Protein AF-A0A3A1UPG0-F1 (afdb_monomer)

pLDDT: mean 71.98, std 11.8, range [36.22, 85.0]

Secondary structure (DSSP, 8-state):
-EEEEEEEE-SSEEEEEEEEEEEEEETTEEEEEEEEEEEEEEE-SSSEEEEEEEEEEEEETTS-------

Radius of gyration: 16.19 Å; Cα contacts (8 Å, |Δi|>4): 132; chains: 1; bounding box: 33×17×48 Å

Mean predicted aligned error: 9.53 Å

Solvent-accessible surface area (backbone atoms only — not comparable to full-atom values): 4225 Å² total; per-residue (Å²): 119,52,75,50,76,51,73,51,73,78,89,62,34,47,36,37,40,35,41,36,40,42,73,49,79,52,102,90,46,45,37,42,34,43,36,42,39,40,38,40,35,33,62,77,88,86,51,82,47,73,49,78,49,76,48,76,52,75,45,45,73,90,48,79,84,82,83,83,83,130

Nearest PDB structures (foldseek):
  5mn2-assembly2_C  TM=6.757E-01  e=1.773E-01  synthetic construct
  5ohm-assembly2_H  TM=6.267E-01  e=3.599E-01  synthetic construct
  7t5q-assembly1_I  TM=4.533E-01  e=3.735E-02  Homo sapiens
  6z0o-assembly1_F  TM=6.222E-01  e=1.117E+00  synthetic construct
  6yr8-assembly1_B  TM=7.260E-01  e=3.997E+00  Homo sapiens

Foldseek 3Di:
DDKDKDWDDPPFWIKIKIKDWDWDDDPPWIKIKIKIKIKIWGDPPPDIDIDIDIDMDIDIPVPPDDDDDD

Structure (mmCIF, N/CA/C/O backbone):
data_AF-A0A3A1UPG0-F1
#
_entry.id   AF-A0A3A1UPG0-F1
#
loop_
_atom_site.group_PDB
_atom_site.id
_atom_site.type_symbol
_atom_site.label_atom_id
_atom_site.label_alt_id
_atom_site.label_comp_id
_atom_site.label_asym_id
_atom_site.label_entity_id
_atom_site.label_seq_id
_atom_site.pdbx_PDB_ins_code
_atom_site.Cartn_x
_atom_site.Cartn_y
_atom_site.Cartn_z
_atom_site.occupancy
_atom_site.B_iso_or_equiv
_atom_site.auth_seq_id
_atom_site.auth_comp_id
_atom_site.auth_asym_id
_atom_site.auth_atom_id
_atom_site.pdbx_PDB_model_num
ATOM 1 N N . MET A 1 1 ? 0.281 1.598 17.619 1.00 72.12 1 MET A N 1
ATOM 2 C CA . MET A 1 1 ? 0.313 1.936 16.178 1.00 72.12 1 MET A CA 1
ATOM 3 C C . MET A 1 1 ? 1.182 0.904 15.488 1.00 72.12 1 MET A C 1
ATOM 5 O O . MET A 1 1 ? 2.238 0.597 16.023 1.00 72.12 1 MET A O 1
ATOM 9 N N . VAL A 1 2 ? 0.741 0.367 14.353 1.00 78.00 2 VAL A N 1
ATOM 10 C CA . VAL A 1 2 ? 1.521 -0.587 13.545 1.00 78.00 2 VAL A CA 1
ATOM 11 C C . VAL A 1 2 ? 1.773 0.044 12.179 1.00 78.00 2 VAL A C 1
ATOM 13 O O . VAL A 1 2 ? 0.846 0.599 11.591 1.00 78.00 2 VAL A O 1
ATOM 16 N N . LYS A 1 3 ? 3.013 -0.004 11.686 1.00 85.00 3 LYS A N 1
ATOM 17 C CA . LYS A 1 3 ? 3.398 0.458 10.346 1.00 85.00 3 LYS A CA 1
ATOM 18 C C . LYS A 1 3 ? 4.155 -0.665 9.648 1.00 85.00 3 LYS A C 1
ATOM 20 O O . LYS A 1 3 ? 5.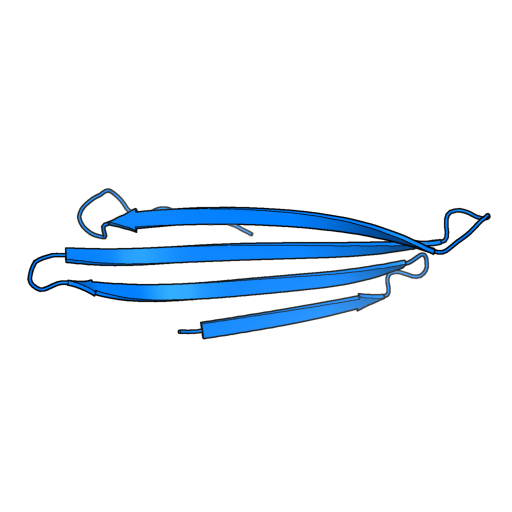093 -1.200 10.228 1.00 85.00 3 LYS A O 1
ATOM 25 N N . ASN A 1 4 ? 3.755 -0.995 8.428 1.00 80.94 4 ASN A N 1
ATOM 26 C CA . ASN A 1 4 ? 4.450 -1.945 7.573 1.00 80.94 4 ASN A CA 1
ATOM 27 C C . ASN A 1 4 ? 4.739 -1.281 6.224 1.00 80.94 4 ASN A C 1
ATOM 29 O O . ASN A 1 4 ? 3.859 -0.622 5.669 1.00 80.94 4 ASN A O 1
ATOM 33 N N . THR A 1 5 ? 5.958 -1.438 5.720 1.00 82.19 5 THR A N 1
ATOM 34 C CA . THR A 1 5 ? 6.384 -0.900 4.429 1.00 82.19 5 THR A CA 1
ATOM 35 C C . THR A 1 5 ? 7.029 -2.019 3.627 1.00 82.19 5 THR A C 1
ATOM 37 O O . THR A 1 5 ? 7.960 -2.664 4.099 1.00 82.19 5 THR A O 1
ATOM 40 N N . VAL A 1 6 ? 6.543 -2.220 2.407 1.00 82.06 6 VAL A N 1
ATOM 41 C CA . VAL A 1 6 ? 7.079 -3.178 1.440 1.00 82.06 6 VAL A CA 1
ATOM 42 C C . VAL A 1 6 ? 7.508 -2.400 0.206 1.00 82.06 6 VAL A C 1
ATOM 44 O O . VAL A 1 6 ? 6.733 -1.594 -0.304 1.00 82.06 6 VAL A O 1
ATOM 47 N N . ALA A 1 7 ? 8.729 -2.628 -0.266 1.00 84.62 7 ALA A N 1
ATOM 48 C CA . ALA A 1 7 ? 9.233 -2.061 -1.509 1.00 84.62 7 ALA A CA 1
ATOM 49 C C . ALA A 1 7 ? 9.725 -3.177 -2.435 1.00 84.62 7 ALA A C 1
ATOM 51 O O . ALA A 1 7 ? 10.259 -4.180 -1.962 1.00 84.62 7 ALA A O 1
ATOM 52 N N . GLY A 1 8 ? 9.535 -3.001 -3.739 1.00 80.75 8 GLY A N 1
ATOM 53 C CA . GLY A 1 8 ? 9.928 -3.964 -4.760 1.00 80.75 8 GLY A CA 1
ATOM 54 C C . GLY A 1 8 ? 10.282 -3.287 -6.079 1.00 80.75 8 GLY A C 1
ATOM 55 O O . GLY A 1 8 ? 9.768 -2.214 -6.394 1.00 80.75 8 GLY A O 1
ATOM 56 N N . TRP A 1 9 ? 11.173 -3.931 -6.828 1.00 80.88 9 TRP A N 1
ATOM 57 C CA . TRP A 1 9 ? 11.572 -3.555 -8.181 1.00 80.88 9 TRP A CA 1
ATOM 58 C C . TRP A 1 9 ? 10.969 -4.557 -9.166 1.00 80.88 9 TRP A C 1
ATOM 60 O O . TRP A 1 9 ? 11.144 -5.761 -8.979 1.00 80.88 9 TRP A O 1
ATOM 70 N N . ASP A 1 10 ? 10.267 -4.081 -10.193 1.00 75.00 10 ASP A N 1
ATOM 71 C CA . ASP A 1 10 ? 9.591 -4.939 -11.181 1.00 75.00 10 ASP A CA 1
ATOM 72 C C . ASP A 1 10 ? 10.300 -5.000 -12.546 1.00 75.00 10 ASP A C 1
ATOM 74 O O . ASP A 1 10 ? 9.785 -5.592 -13.491 1.00 75.00 10 ASP A O 1
ATOM 78 N N . GLY A 1 11 ? 11.497 -4.415 -12.655 1.00 72.94 11 GLY A N 1
ATOM 79 C CA . GLY A 1 11 ? 12.258 -4.337 -13.905 1.00 72.94 11 GLY A CA 1
ATOM 80 C C . GLY A 1 11 ? 12.075 -3.023 -14.667 1.00 72.94 11 GLY A C 1
ATOM 81 O O . GLY A 1 11 ? 12.984 -2.642 -15.402 1.00 72.94 11 GLY A O 1
ATOM 82 N N . ALA A 1 12 ? 10.967 -2.309 -14.457 1.00 76.88 12 ALA A N 1
ATOM 83 C CA . ALA A 1 12 ? 10.677 -1.018 -15.090 1.00 76.88 12 ALA A CA 1
ATOM 84 C C . ALA A 1 12 ? 10.597 0.137 -14.075 1.00 76.88 12 ALA A C 1
ATOM 86 O O . ALA A 1 12 ? 10.782 1.306 -14.434 1.00 76.88 12 ALA A O 1
ATOM 87 N N . GLY A 1 13 ? 10.343 -0.178 -12.804 1.00 77.75 13 GLY A N 1
ATOM 88 C CA . GLY A 1 13 ? 10.206 0.809 -11.747 1.00 77.75 13 GLY A CA 1
ATOM 89 C C . GLY A 1 13 ? 10.316 0.250 -10.329 1.00 77.75 13 GLY A C 1
ATOM 90 O O . GLY A 1 13 ? 10.261 -0.954 -10.074 1.00 77.75 13 GLY A O 1
ATOM 91 N N . TRP A 1 14 ? 10.479 1.174 -9.382 1.00 81.56 14 TRP A N 1
ATOM 92 C CA . TRP A 1 14 ? 10.381 0.921 -7.950 1.00 81.56 14 TRP A CA 1
ATOM 93 C C . TRP A 1 14 ? 8.951 1.181 -7.490 1.00 81.56 14 TRP A C 1
ATOM 95 O O . TRP A 1 14 ? 8.418 2.271 -7.678 1.00 81.56 14 TRP A O 1
ATOM 105 N N . ALA A 1 15 ? 8.346 0.222 -6.804 1.00 79.50 15 ALA A N 1
ATOM 106 C CA . ALA A 1 15 ? 7.086 0.415 -6.102 1.00 79.50 15 ALA A CA 1
ATOM 107 C C . ALA A 1 15 ? 7.299 0.259 -4.595 1.00 79.50 15 ALA A C 1
ATOM 109 O O . ALA A 1 15 ? 7.984 -0.655 -4.145 1.00 79.50 15 ALA A O 1
ATOM 110 N N . ALA A 1 16 ? 6.685 1.135 -3.805 1.00 81.75 16 ALA A N 1
ATOM 111 C CA . ALA A 1 16 ? 6.659 1.064 -2.353 1.00 81.75 16 ALA A CA 1
ATOM 112 C C . ALA A 1 16 ? 5.222 1.203 -1.846 1.00 81.75 16 ALA A C 1
ATOM 114 O O . ALA A 1 16 ? 4.499 2.120 -2.225 1.00 81.75 16 ALA A O 1
ATOM 115 N N . VAL A 1 17 ? 4.805 0.305 -0.961 1.00 81.25 17 VAL A N 1
ATOM 116 C CA . VAL A 1 17 ? 3.503 0.335 -0.292 1.00 81.25 17 VAL A CA 1
ATOM 117 C C . VAL A 1 17 ? 3.738 0.413 1.206 1.00 81.25 17 VAL A C 1
ATOM 119 O O . VAL A 1 17 ? 4.442 -0.409 1.783 1.00 81.25 17 VAL A O 1
ATOM 122 N N . THR A 1 18 ? 3.141 1.408 1.847 1.00 82.69 18 THR A N 1
ATOM 123 C CA . THR A 1 18 ? 3.170 1.616 3.289 1.00 82.69 18 THR A CA 1
ATOM 124 C C . THR A 1 18 ? 1.756 1.545 3.840 1.00 82.69 18 THR A C 1
ATOM 126 O O . THR A 1 18 ? 0.904 2.354 3.490 1.00 82.69 18 THR A O 1
ATOM 129 N N . ALA A 1 19 ? 1.512 0.611 4.750 1.00 80.19 19 ALA A N 1
ATOM 130 C CA . ALA A 1 19 ? 0.278 0.523 5.515 1.00 80.19 19 ALA A CA 1
ATOM 131 C C . ALA A 1 19 ? 0.532 0.954 6.964 1.00 80.19 19 ALA A C 1
ATOM 133 O O . ALA A 1 19 ? 1.489 0.520 7.608 1.00 80.19 19 ALA A O 1
ATOM 134 N N . LYS A 1 20 ? -0.341 1.804 7.497 1.00 79.19 20 LYS A N 1
ATOM 135 C CA . LYS A 1 20 ? -0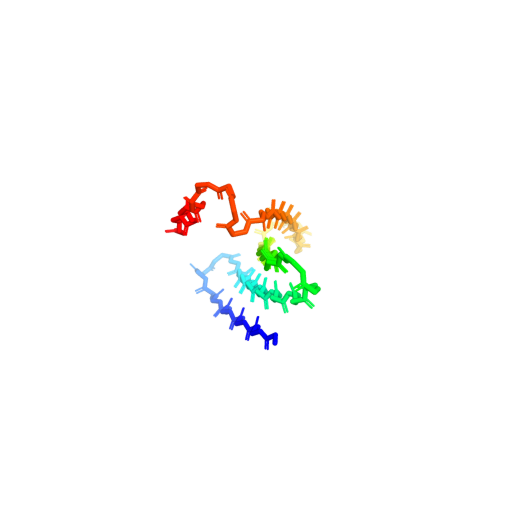.311 2.307 8.868 1.00 79.19 20 LYS A CA 1
ATOM 136 C C . LYS A 1 20 ? -1.668 2.076 9.517 1.00 79.19 20 LYS A C 1
ATOM 138 O O . LYS A 1 20 ? -2.674 2.594 9.052 1.00 79.19 20 LYS A O 1
ATOM 143 N N . ASN A 1 21 ? -1.682 1.351 10.629 1.00 77.25 21 ASN A N 1
ATOM 144 C CA . ASN A 1 21 ? -2.868 1.130 11.446 1.00 77.25 21 ASN A CA 1
ATOM 145 C C . ASN A 1 21 ? -2.731 1.861 12.791 1.00 77.25 21 ASN A C 1
ATOM 147 O O . ASN A 1 21 ? -1.742 1.705 13.524 1.00 77.25 21 ASN A O 1
ATOM 151 N N . THR A 1 22 ? -3.732 2.673 13.106 1.00 73.56 22 THR A N 1
ATOM 152 C CA . THR A 1 22 ? -3.827 3.457 14.334 1.00 73.56 22 THR A CA 1
ATOM 153 C C . THR A 1 22 ? -5.114 3.085 15.056 1.00 73.56 22 THR A C 1
ATOM 155 O O . THR A 1 22 ? -6.200 3.226 14.507 1.00 73.56 22 THR A O 1
ATOM 158 N N . ILE A 1 23 ? -4.985 2.628 16.302 1.00 73.38 23 ILE A N 1
ATOM 159 C CA . ILE A 1 23 ? -6.117 2.337 17.181 1.00 73.38 23 ILE A CA 1
ATOM 160 C C . ILE A 1 23 ? -6.100 3.379 18.292 1.00 73.38 23 ILE A C 1
ATOM 162 O O . ILE A 1 23 ? -5.130 3.450 19.050 1.00 73.38 23 ILE A O 1
ATOM 166 N N . ALA A 1 24 ? -7.159 4.177 18.380 1.00 71.19 24 ALA A N 1
ATOM 167 C CA . ALA A 1 24 ? -7.381 5.134 19.452 1.00 71.19 24 ALA A CA 1
ATOM 168 C C . ALA A 1 24 ? -8.549 4.653 20.318 1.00 71.19 24 ALA A C 1
ATOM 170 O O . ALA A 1 24 ? -9.656 4.422 19.833 1.00 71.19 24 ALA A O 1
ATOM 171 N N . ARG A 1 25 ? -8.303 4.481 21.619 1.00 65.12 25 ARG A N 1
ATOM 172 C CA . ARG A 1 25 ? -9.334 4.087 22.582 1.00 65.12 25 ARG A CA 1
ATOM 173 C C . ARG A 1 25 ? -9.849 5.348 23.268 1.00 65.12 25 ARG A C 1
ATOM 175 O O . ARG A 1 25 ? -9.097 6.006 23.981 1.00 65.12 25 ARG A O 1
ATOM 182 N N . ARG A 1 26 ? -11.111 5.699 23.033 1.00 64.19 26 ARG A N 1
ATOM 183 C CA . ARG A 1 26 ? -11.838 6.697 23.827 1.00 64.19 26 ARG A CA 1
ATOM 184 C C . ARG A 1 26 ? -12.632 5.964 24.909 1.00 64.19 26 ARG A C 1
ATOM 186 O O . ARG A 1 26 ? -12.876 4.767 24.776 1.00 64.19 26 ARG A O 1
ATOM 193 N N . LYS A 1 27 ? -13.015 6.680 25.971 1.00 61.56 27 LYS A N 1
ATOM 194 C CA . LYS A 1 27 ? -13.690 6.139 27.168 1.00 61.56 27 LYS A CA 1
ATOM 195 C C . LYS A 1 27 ? -14.837 5.167 26.832 1.00 61.56 27 LYS A C 1
ATOM 197 O O . LYS A 1 27 ? -14.958 4.150 27.503 1.00 61.56 27 LYS A O 1
ATOM 202 N N . ASP A 1 28 ? -15.544 5.420 25.725 1.00 66.00 28 ASP A N 1
ATOM 203 C CA . ASP A 1 28 ? -16.742 4.676 25.320 1.00 66.00 28 ASP A CA 1
ATOM 204 C C . ASP A 1 28 ? -16.684 4.102 23.885 1.00 66.00 28 ASP A C 1
ATOM 206 O O . ASP A 1 28 ? -17.674 3.562 23.403 1.00 66.00 28 ASP A O 1
ATOM 210 N N . ALA A 1 29 ? -15.552 4.211 23.172 1.00 62.53 29 ALA A N 1
ATOM 211 C CA . ALA A 1 29 ? -15.439 3.733 21.787 1.00 62.53 29 ALA A CA 1
ATOM 212 C C . ALA A 1 29 ? -13.998 3.384 21.389 1.00 62.53 29 ALA A C 1
ATOM 214 O O . ALA A 1 29 ? -13.033 4.006 21.841 1.00 62.53 29 ALA A O 1
ATOM 215 N N . VAL A 1 30 ? -13.847 2.416 20.483 1.00 65.06 30 VAL A N 1
ATOM 216 C CA . VAL A 1 30 ? -12.564 2.129 19.825 1.00 65.06 30 VAL A CA 1
ATOM 217 C C . VAL A 1 30 ? -12.631 2.673 18.407 1.00 65.06 30 VAL A C 1
ATOM 219 O O . VAL A 1 30 ? -13.429 2.207 17.601 1.00 65.06 30 VAL A O 1
ATOM 222 N N . GLU A 1 31 ? -11.784 3.643 18.099 1.00 68.25 31 GLU A N 1
ATOM 223 C CA . GLU A 1 31 ? -11.618 4.179 16.755 1.00 68.25 31 GLU A CA 1
ATOM 224 C C . GLU A 1 31 ? -10.416 3.498 16.100 1.00 68.25 31 GLU A C 1
ATOM 226 O O . GLU A 1 31 ? -9.316 3.470 16.661 1.00 68.25 31 GLU A O 1
ATOM 231 N N . VAL A 1 32 ? -10.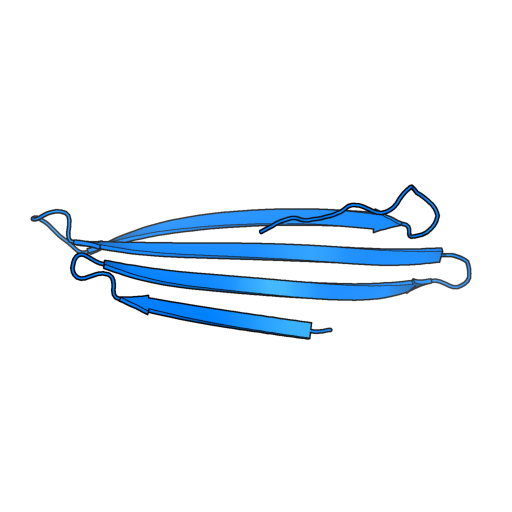639 2.901 14.933 1.00 70.50 32 VAL A N 1
ATOM 232 C CA . VAL A 1 32 ? -9.609 2.232 14.139 1.00 70.50 32 VAL A CA 1
ATOM 233 C C . VAL A 1 32 ? -9.468 2.990 12.833 1.00 70.50 32 VAL A C 1
ATOM 235 O O . VAL A 1 32 ? -10.434 3.136 12.087 1.00 70.50 32 VAL A O 1
ATOM 238 N N . ALA A 1 33 ? -8.257 3.459 12.558 1.00 71.56 33 ALA A N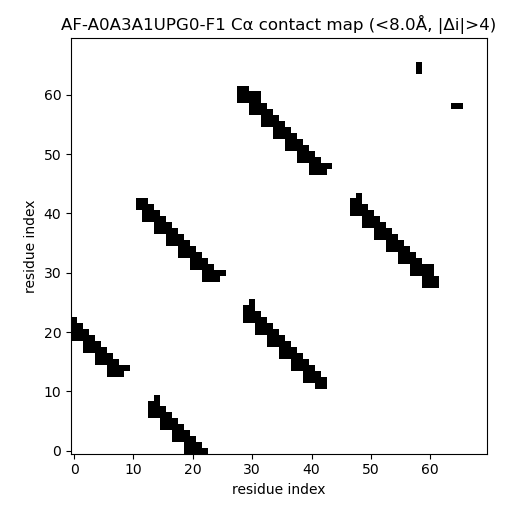 1
ATOM 239 C CA . ALA A 1 33 ? -7.906 4.111 11.311 1.00 71.56 33 ALA A CA 1
ATOM 240 C C . ALA A 1 33 ? -6.806 3.321 10.605 1.00 71.56 33 ALA A C 1
ATOM 242 O O . ALA A 1 33 ? -5.740 3.067 11.175 1.00 71.56 33 ALA A O 1
ATOM 243 N N . VAL A 1 34 ? -7.057 2.961 9.351 1.00 77.44 34 VAL A N 1
ATOM 244 C CA . VAL A 1 34 ? -6.079 2.342 8.461 1.00 77.44 34 VAL A CA 1
ATOM 245 C C . VAL A 1 34 ? -5.769 3.325 7.343 1.00 77.44 34 VAL A C 1
ATOM 247 O O . VAL A 1 34 ? -6.657 3.765 6.616 1.00 77.44 34 VAL A O 1
ATOM 250 N N . THR A 1 35 ? -4.495 3.667 7.208 1.00 79.38 35 THR A N 1
ATOM 251 C CA . THR A 1 35 ? -3.962 4.485 6.123 1.00 79.38 35 THR A CA 1
ATOM 252 C C . THR A 1 35 ? -3.059 3.617 5.262 1.00 79.38 35 THR A C 1
ATOM 254 O O . THR A 1 35 ? -2.130 3.002 5.781 1.00 79.38 35 THR A O 1
ATOM 257 N N . VAL A 1 36 ? -3.305 3.587 3.957 1.00 79.44 36 VAL A N 1
ATOM 258 C CA . VAL A 1 36 ? -2.442 2.930 2.971 1.00 79.44 36 VAL A CA 1
ATOM 259 C C . VAL A 1 36 ? -1.912 3.988 2.014 1.00 79.44 36 VAL A C 1
ATOM 261 O O . VAL A 1 36 ? -2.678 4.758 1.437 1.00 79.44 36 VAL A O 1
ATOM 264 N N . GLU A 1 37 ? -0.598 4.033 1.864 1.00 83.25 37 GLU A N 1
ATOM 265 C CA . GLU A 1 37 ? 0.137 4.906 0.957 1.00 83.25 37 GLU A CA 1
ATOM 266 C C . GLU A 1 37 ? 0.881 4.023 -0.046 1.00 83.25 37 GLU A C 1
ATOM 268 O O . GLU A 1 37 ? 1.665 3.162 0.346 1.00 83.25 37 GLU A O 1
ATOM 273 N N . LYS A 1 38 ? 0.627 4.205 -1.340 1.00 78.81 38 LYS A N 1
ATOM 274 C CA . LYS A 1 38 ? 1.331 3.520 -2.426 1.00 78.81 38 LYS A CA 1
ATOM 275 C C . LYS A 1 38 ? 2.071 4.555 -3.255 1.00 78.81 38 LYS A C 1
ATOM 277 O O . LYS A 1 38 ? 1.451 5.478 -3.773 1.00 78.81 38 LYS A O 1
ATOM 282 N N . THR A 1 39 ? 3.367 4.356 -3.414 1.00 81.38 39 THR A N 1
ATOM 283 C CA . THR A 1 39 ? 4.235 5.140 -4.283 1.00 81.38 39 THR A CA 1
ATOM 284 C C . THR A 1 39 ? 4.761 4.229 -5.378 1.00 81.38 39 THR A C 1
ATOM 286 O O . THR A 1 39 ? 5.260 3.144 -5.091 1.00 81.38 39 THR A O 1
ATOM 289 N N . VAL A 1 40 ? 4.657 4.652 -6.630 1.00 79.25 40 VAL A N 1
ATOM 290 C CA . VAL A 1 40 ? 5.245 3.949 -7.774 1.00 79.25 40 VAL A CA 1
ATOM 291 C C . VAL A 1 40 ? 6.113 4.939 -8.523 1.00 79.25 40 VAL A C 1
ATOM 293 O O . VAL A 1 40 ? 5.621 5.995 -8.905 1.00 79.25 40 VAL A O 1
ATOM 296 N N . 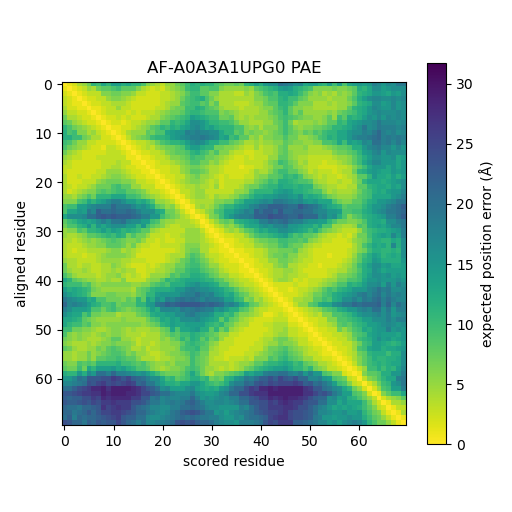ALA A 1 41 ? 7.385 4.608 -8.702 1.00 81.38 41 ALA A N 1
ATOM 297 C CA . ALA A 1 41 ? 8.356 5.364 -9.469 1.00 81.38 41 ALA A CA 1
ATOM 298 C C . ALA A 1 41 ? 8.799 4.530 -10.675 1.00 81.38 41 ALA A C 1
ATOM 300 O O . ALA A 1 41 ? 9.385 3.466 -10.497 1.00 81.38 41 ALA A O 1
ATOM 301 N N . GLY A 1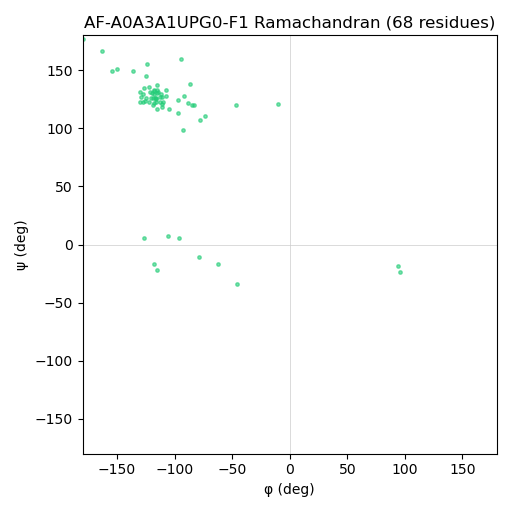 42 ? 8.517 4.999 -11.886 1.00 78.81 42 GLY A N 1
ATOM 302 C CA . GLY A 1 42 ? 8.881 4.324 -13.134 1.00 78.81 42 GLY A CA 1
ATOM 303 C C . GLY A 1 42 ? 9.706 5.226 -14.043 1.00 78.81 42 GLY A C 1
ATOM 304 O O . GLY A 1 42 ? 9.630 6.452 -13.938 1.00 78.81 42 GLY A O 1
ATOM 305 N N . TRP A 1 43 ? 10.496 4.616 -14.924 1.00 74.88 43 TRP A N 1
ATOM 306 C CA . TRP A 1 43 ? 11.182 5.326 -16.001 1.00 74.88 43 TRP A CA 1
ATOM 307 C C . TRP A 1 43 ? 10.276 5.388 -17.236 1.00 74.88 43 TRP A C 1
ATOM 309 O O . TRP A 1 43 ? 9.872 4.346 -17.749 1.00 74.88 43 TRP A O 1
ATOM 319 N N . ASP A 1 44 ? 9.956 6.587 -17.724 1.00 75.25 44 ASP A N 1
ATOM 320 C CA . ASP A 1 44 ? 9.065 6.782 -18.885 1.00 75.25 44 ASP A CA 1
ATOM 321 C C . ASP A 1 44 ? 9.812 6.959 -20.222 1.00 75.25 44 ASP A C 1
ATOM 323 O O . ASP A 1 44 ? 9.201 7.215 -21.258 1.00 75.25 44 ASP A O 1
ATOM 327 N N . GLY A 1 45 ? 11.141 6.812 -20.211 1.00 71.88 45 GLY A N 1
ATOM 328 C CA . GLY A 1 45 ? 12.005 7.054 -21.368 1.00 71.88 45 GLY A CA 1
ATOM 329 C C . GLY A 1 45 ? 12.606 8.464 -21.420 1.00 71.88 45 GLY A C 1
ATOM 330 O O . GLY A 1 45 ? 13.622 8.642 -22.088 1.00 71.88 45 GLY A O 1
ATOM 331 N N . GLY A 1 46 ? 12.044 9.434 -20.690 1.00 74.88 46 GLY A N 1
ATOM 332 C CA . GLY A 1 46 ? 12.542 10.812 -20.571 1.00 74.88 46 GLY A CA 1
ATOM 333 C C . GLY A 1 46 ? 12.940 11.217 -19.146 1.00 74.88 46 GLY A C 1
ATOM 334 O O . GLY A 1 46 ? 13.679 12.187 -18.971 1.00 74.88 46 GLY A O 1
ATOM 335 N N . GLY A 1 47 ? 12.497 10.470 -18.132 1.00 72.62 47 GLY A N 1
ATOM 336 C CA . GLY A 1 47 ? 12.846 10.693 -16.735 1.00 72.62 47 GLY A CA 1
ATOM 337 C C . GLY A 1 47 ? 12.213 9.684 -15.774 1.00 72.62 47 GLY A C 1
ATOM 338 O O . GLY A 1 47 ? 11.432 8.811 -16.152 1.00 72.62 47 GLY A O 1
ATOM 339 N N . TRP A 1 48 ? 12.559 9.815 -14.492 1.00 76.38 48 TRP A N 1
ATOM 340 C CA . TRP A 1 48 ? 11.881 9.100 -13.414 1.00 76.38 48 TRP A CA 1
ATOM 341 C C . TRP A 1 48 ? 10.623 9.860 -13.003 1.00 76.38 48 TRP A C 1
ATOM 343 O O . TRP A 1 48 ? 10.712 10.995 -12.534 1.00 76.38 48 TRP A O 1
ATOM 353 N N . VAL A 1 49 ? 9.464 9.219 -13.121 1.00 77.69 49 VAL A N 1
ATOM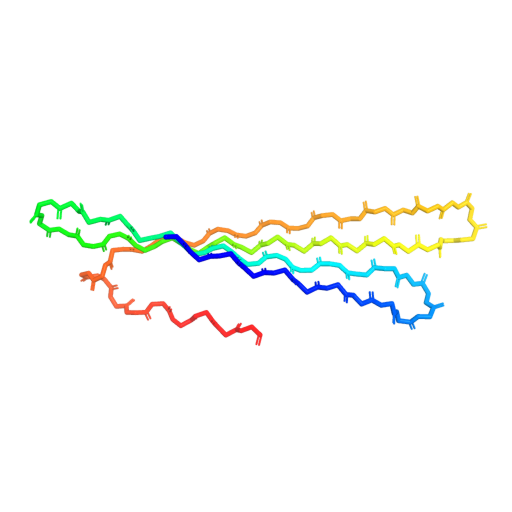 354 C CA . VAL A 1 49 ? 8.174 9.771 -12.696 1.00 77.69 49 VAL A CA 1
ATOM 355 C C . VAL A 1 49 ? 7.663 8.977 -11.505 1.00 77.69 49 VAL A C 1
ATOM 357 O O . VAL A 1 49 ? 7.609 7.750 -11.559 1.00 77.69 49 VAL A O 1
ATOM 360 N N . ALA A 1 50 ? 7.268 9.671 -10.434 1.00 81.62 50 ALA A N 1
ATOM 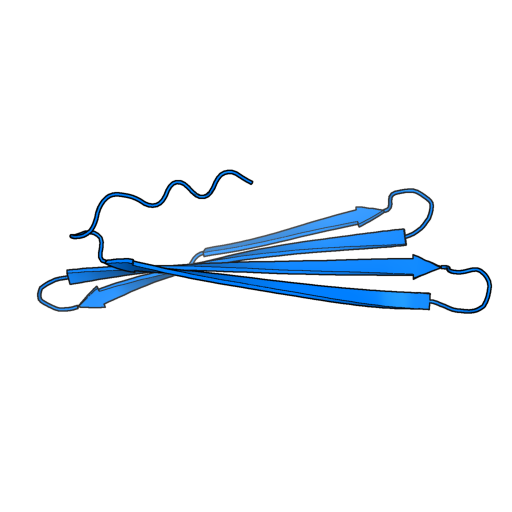361 C CA . ALA A 1 50 ? 6.682 9.057 -9.248 1.00 81.62 50 ALA A CA 1
ATOM 362 C C . ALA A 1 50 ? 5.220 9.478 -9.055 1.00 81.62 50 ALA A C 1
ATOM 364 O O . ALA A 1 50 ? 4.896 10.664 -9.065 1.00 81.62 50 ALA A O 1
ATOM 365 N N . VAL A 1 51 ? 4.346 8.502 -8.820 1.00 81.00 51 VAL A N 1
ATOM 366 C CA . VAL A 1 51 ? 2.930 8.700 -8.491 1.00 81.00 51 VAL A CA 1
ATOM 367 C C . VAL A 1 51 ? 2.674 8.187 -7.080 1.00 81.00 51 VAL A C 1
ATOM 369 O O . VAL A 1 51 ? 3.090 7.080 -6.734 1.00 81.00 51 VAL A O 1
ATOM 372 N N . MET A 1 52 ? 1.973 8.981 -6.269 1.00 83.31 52 MET A N 1
ATOM 373 C CA . MET A 1 52 ? 1.580 8.618 -4.908 1.00 83.31 52 MET A CA 1
ATOM 374 C C . MET A 1 52 ? 0.056 8.579 -4.783 1.00 83.31 52 MET A C 1
ATOM 376 O O . MET A 1 52 ? -0.628 9.542 -5.119 1.00 83.31 52 MET A O 1
ATOM 380 N N . ALA A 1 53 ? -0.468 7.481 -4.246 1.00 78.38 53 ALA A N 1
ATOM 381 C CA . ALA A 1 53 ? -1.866 7.327 -3.871 1.00 78.38 53 ALA A CA 1
ATOM 382 C C . ALA A 1 53 ? -1.971 7.088 -2.363 1.00 78.38 53 ALA A C 1
ATOM 384 O O . ALA A 1 53 ? -1.270 6.238 -1.812 1.00 78.38 53 ALA A O 1
ATOM 385 N N . LYS A 1 54 ? -2.866 7.817 -1.693 1.00 81.75 54 LYS A N 1
ATOM 386 C CA . LYS A 1 54 ? -3.132 7.679 -0.259 1.00 81.75 54 LYS A CA 1
ATOM 387 C C . LYS A 1 54 ? -4.611 7.429 -0.030 1.00 81.75 54 LYS A C 1
ATOM 389 O O . LYS A 1 54 ? -5.440 8.229 -0.449 1.00 81.75 54 LYS A O 1
ATOM 394 N N . ASN A 1 55 ? -4.927 6.358 0.686 1.00 75.62 55 ASN A N 1
ATOM 395 C CA . ASN A 1 55 ? -6.283 6.057 1.118 1.00 75.62 55 ASN A CA 1
ATOM 396 C C . ASN A 1 55 ? -6.327 5.937 2.643 1.00 75.62 55 ASN A C 1
ATOM 398 O O . ASN A 1 55 ? -5.436 5.343 3.250 1.00 75.62 55 ASN A O 1
ATOM 402 N N . THR A 1 56 ? -7.331 6.542 3.275 1.00 77.12 56 THR A N 1
ATOM 403 C CA . THR A 1 56 ? -7.524 6.487 4.727 1.00 77.12 56 THR A CA 1
ATOM 404 C C . THR A 1 56 ? -8.958 6.105 5.023 1.00 77.12 56 THR A C 1
ATOM 406 O O . THR A 1 56 ? -9.883 6.802 4.619 1.00 77.12 56 THR A O 1
ATOM 409 N N . ILE A 1 57 ? -9.127 5.014 5.763 1.00 74.88 57 ILE A N 1
ATOM 410 C CA . ILE A 1 57 ? -10.424 4.550 6.236 1.00 74.88 57 ILE A CA 1
ATOM 411 C C . ILE A 1 57 ? -10.409 4.615 7.757 1.00 74.88 57 ILE A C 1
ATOM 413 O O . ILE A 1 57 ? -9.509 4.064 8.393 1.00 74.88 57 ILE A O 1
ATOM 417 N N . ALA A 1 58 ? -11.399 5.290 8.333 1.00 72.88 58 ALA A N 1
ATOM 418 C CA . ALA A 1 58 ? -11.603 5.373 9.771 1.00 72.88 58 ALA A CA 1
ATOM 419 C C . ALA A 1 58 ? -12.986 4.822 10.120 1.00 72.88 58 ALA A C 1
ATOM 421 O O . ALA A 1 58 ? -13.981 5.187 9.495 1.00 72.88 58 ALA A O 1
ATOM 422 N N . GLY A 1 59 ? -13.040 3.938 11.111 1.00 66.19 59 GLY A N 1
ATOM 423 C CA . GLY A 1 59 ? -14.276 3.349 11.613 1.00 66.19 59 GLY A CA 1
ATOM 424 C C . GLY A 1 59 ? -14.292 3.309 13.136 1.00 66.19 59 GLY A C 1
ATOM 425 O O . GLY A 1 59 ? -13.252 3.169 13.785 1.00 66.19 59 GLY A O 1
ATOM 426 N N . ARG A 1 60 ? -15.486 3.414 13.722 1.00 64.75 60 ARG A N 1
ATOM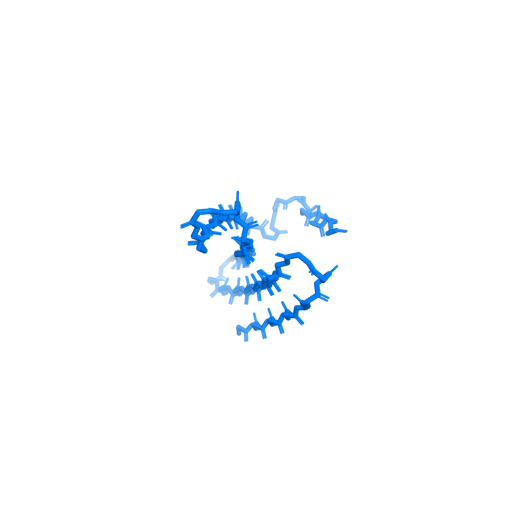 427 C CA . ARG A 1 60 ? -15.710 3.039 15.123 1.00 64.75 60 ARG A CA 1
ATOM 428 C C . ARG A 1 60 ? -16.013 1.553 15.192 1.00 64.75 60 ARG A C 1
ATOM 430 O O . ARG A 1 60 ? -16.770 1.054 14.374 1.00 64.75 60 ARG A O 1
ATOM 437 N N . LYS A 1 61 ? -15.453 0.853 16.177 1.00 55.56 61 LYS A N 1
ATOM 438 C CA . LYS A 1 61 ? -15.656 -0.590 16.397 1.00 55.56 61 LYS A CA 1
ATOM 439 C C . LYS A 1 61 ? -17.121 -0.956 16.699 1.00 55.56 61 LYS A C 1
ATOM 441 O O . LYS A 1 61 ? -17.494 -2.116 16.587 1.00 55.56 61 LYS A O 1
ATOM 446 N N . ASP A 1 62 ? -17.926 0.036 17.053 1.00 59.69 62 ASP A N 1
ATOM 447 C CA . ASP A 1 62 ? -19.376 -0.000 17.242 1.00 59.69 62 ASP A CA 1
ATOM 448 C C . ASP A 1 62 ? -20.168 0.048 15.912 1.00 59.69 62 ASP A C 1
ATOM 450 O O . ASP A 1 62 ? -21.356 -0.263 15.896 1.00 59.69 62 ASP A O 1
ATOM 454 N N . ALA A 1 63 ? -19.511 0.339 14.782 1.00 53.94 63 ALA A N 1
ATOM 455 C CA . ALA A 1 63 ? -20.052 0.207 13.432 1.00 53.94 63 ALA A CA 1
ATOM 456 C C . ALA A 1 63 ? -19.326 -0.935 12.695 1.00 53.94 63 ALA A C 1
ATOM 458 O O . ALA A 1 63 ? -18.105 -0.933 12.573 1.00 53.94 63 ALA A O 1
ATOM 459 N N . VAL A 1 64 ? -20.111 -1.929 12.269 1.00 43.59 64 VAL A N 1
ATOM 460 C CA . VAL A 1 64 ? -19.795 -3.116 11.449 1.00 43.59 64 VAL A CA 1
ATOM 461 C C . VAL A 1 64 ? -18.393 -3.116 10.814 1.00 43.59 64 VAL A C 1
ATOM 463 O O . VAL A 1 64 ? -18.044 -2.234 10.033 1.00 43.59 64 VAL A O 1
ATOM 466 N N . GLY A 1 65 ? -17.603 -4.143 11.150 1.00 48.22 65 GLY A N 1
ATOM 467 C CA . GLY A 1 65 ? -16.202 -4.294 10.762 1.00 48.22 65 GLY A CA 1
ATOM 468 C C . GLY A 1 65 ? -15.935 -4.020 9.283 1.00 48.22 65 GLY A C 1
ATOM 469 O O . GLY A 1 65 ? -16.448 -4.708 8.405 1.00 48.22 65 GLY A O 1
ATOM 470 N N . VAL A 1 66 ? -15.079 -3.035 9.016 1.00 47.75 66 VAL A N 1
ATOM 471 C CA . VAL A 1 66 ? -14.558 -2.793 7.672 1.00 47.75 66 VAL A CA 1
ATOM 472 C C . VAL A 1 66 ? -13.463 -3.819 7.394 1.00 47.75 66 VAL A C 1
ATOM 474 O O . VAL A 1 66 ? -12.363 -3.735 7.945 1.00 47.75 66 VAL A O 1
ATOM 477 N N . ALA A 1 67 ? -13.766 -4.794 6.541 1.00 46.44 67 ALA A N 1
ATOM 478 C CA . ALA A 1 67 ? -12.753 -5.638 5.927 1.00 46.44 67 ALA A CA 1
ATOM 479 C C . ALA A 1 67 ? -12.025 -4.816 4.854 1.00 46.44 67 ALA A C 1
ATOM 481 O O . ALA A 1 67 ? -12.606 -4.455 3.833 1.00 46.44 67 ALA A O 1
ATOM 482 N N . VAL A 1 68 ? -10.758 -4.490 5.105 1.00 44.84 68 VAL A N 1
ATOM 483 C CA . VAL A 1 68 ? -9.856 -3.953 4.082 1.00 44.84 68 VAL A CA 1
ATOM 484 C C . VAL A 1 68 ? -9.127 -5.146 3.478 1.00 44.84 68 VAL A C 1
ATOM 486 O O . VAL A 1 68 ? -8.188 -5.662 4.083 1.00 44.84 68 VAL A O 1
ATOM 489 N N . THR A 1 69 ? -9.591 -5.615 2.323 1.00 36.59 69 THR A N 1
ATOM 490 C CA . THR A 1 69 ? -8.876 -6.624 1.532 1.00 36.59 69 THR A CA 1
ATOM 491 C C . THR A 1 69 ? -7.861 -5.892 0.657 1.00 36.59 69 THR A C 1
ATOM 493 O O . THR A 1 69 ? -8.241 -4.995 -0.097 1.00 36.59 69 THR A O 1
ATOM 496 N N . ALA A 1 70 ? -6.578 -6.212 0.841 1.00 36.22 70 ALA A N 1
ATOM 497 C CA . ALA A 1 70 ? -5.469 -5.716 0.027 1.00 36.22 70 ALA A CA 1
ATOM 498 C C . ALA A 1 70 ? -5.279 -6.578 -1.224 1.00 36.22 70 ALA A C 1
ATOM 500 O O . ALA A 1 70 ? -5.549 -7.797 -1.127 1.00 36.22 70 ALA A O 1
#

Organism: NCBI:txid393251

Sequence (70 aa):
MVKNTVAGWDGAGWAAVTAKNTIARRKDAVEVAVTVEKTVAGWDGGGWVAVMAKNTIAGRKDAVGVAVTA